Protein AF-A0A975AH53-F1 (afdb_monomer_lite)

Foldseek 3Di:
DDCCVPPVVVVQVVCCVPFAPWDKDFQFDPDVVGDTDDIDIDGDDDPPPPPPVPPDPPPPCPPPPVPPPPPPDDPDDDPPCPDPVNVVCVVVVVVVVPD

Secondary structure (DSSP, 8-state):
--HIIIIIHHHHHHHTTTSTT-EEEEEE-SSTT--EEEEEEE-PPP-GGG--TTS-----GGG-TTSTTS-----PPPTTTTSTTHHHHHHTT-TTS--

pLDDT: mean 71.7, std 20.12, range [36.47, 95.69]

Radius of gyration: 21.27 Å; chains: 1; bounding box: 32×32×68 Å

Sequence (99 aa):
MKIGAKILNPCIKELKQYFENLTCYKIKARKRGQPIVAYEFSFDKENTNNTSSAQYEQPNNDILEEQISLNEVQNQEPKYKDTKFWGLLDRLNISERCI

Structure (mmCIF, N/CA/C/O backbone):
data_AF-A0A975AH53-F1
#
_entry.id   AF-A0A975AH53-F1
#
loop_
_atom_site.group_PDB
_atom_site.id
_atom_site.type_symbol
_atom_site.label_atom_id
_atom_site.label_alt_id
_atom_site.label_comp_id
_atom_site.label_asym_id
_atom_site.label_entity_id
_atom_site.label_seq_id
_atom_site.pdbx_PDB_ins_code
_atom_site.Cartn_x
_atom_site.Cartn_y
_atom_site.Cartn_z
_atom_site.occupancy
_atom_site.B_iso_or_equiv
_atom_site.auth_seq_id
_atom_site.auth_comp_id
_atom_site.auth_asym_id
_atom_site.auth_atom_id
_atom_site.pdbx_PDB_model_num
ATOM 1 N N . MET A 1 1 ? -0.343 -13.363 -9.489 1.00 58.59 1 MET A N 1
ATOM 2 C CA . MET A 1 1 ? -0.943 -12.891 -8.216 1.00 58.59 1 MET A CA 1
ATOM 3 C C . MET A 1 1 ? -0.516 -11.445 -7.966 1.00 58.59 1 MET A C 1
ATOM 5 O O . MET A 1 1 ? 0.665 -11.167 -8.103 1.00 58.59 1 MET A O 1
ATOM 9 N N . LYS A 1 2 ? -1.434 -10.511 -7.664 1.00 84.62 2 LYS A N 1
ATOM 10 C CA . LYS A 1 2 ? -1.094 -9.092 -7.417 1.00 84.62 2 LYS A CA 1
ATOM 11 C C . LYS A 1 2 ? -0.980 -8.832 -5.907 1.00 84.62 2 LYS A C 1
ATOM 13 O O . LYS A 1 2 ? -2.007 -8.702 -5.247 1.00 84.62 2 LYS A O 1
ATOM 18 N N . ILE A 1 3 ? 0.247 -8.736 -5.387 1.00 89.75 3 ILE A N 1
ATOM 19 C CA . ILE A 1 3 ? 0.542 -8.513 -3.955 1.00 89.75 3 ILE A CA 1
ATOM 20 C C . ILE A 1 3 ? -0.190 -7.282 -3.391 1.00 89.75 3 ILE A C 1
ATOM 22 O O . ILE A 1 3 ? -0.760 -7.333 -2.308 1.00 89.75 3 ILE A O 1
ATOM 26 N N . GLY A 1 4 ? -0.276 -6.205 -4.180 1.00 89.12 4 GLY A N 1
ATOM 27 C CA . GLY A 1 4 ? -0.922 -4.965 -3.753 1.00 89.12 4 GLY A CA 1
ATOM 28 C C . GLY A 1 4 ? -2.409 -5.116 -3.448 1.00 89.12 4 GLY A C 1
ATOM 29 O O . GLY A 1 4 ? -2.876 -4.628 -2.431 1.00 89.12 4 GLY A O 1
ATOM 30 N N . ALA A 1 5 ? -3.143 -5.840 -4.292 1.00 90.88 5 ALA A N 1
ATOM 31 C CA . ALA A 1 5 ? -4.587 -5.980 -4.124 1.00 90.88 5 ALA A CA 1
ATOM 32 C C . ALA A 1 5 ? -4.960 -6.931 -2.979 1.00 90.88 5 ALA A C 1
ATOM 34 O O . ALA A 1 5 ? -5.970 -6.716 -2.321 1.00 90.88 5 ALA A O 1
ATOM 35 N N . LYS A 1 6 ? -4.163 -7.987 -2.767 1.00 93.69 6 LYS A N 1
ATOM 36 C CA . LYS A 1 6 ? -4.488 -9.056 -1.812 1.00 93.69 6 LYS A CA 1
ATOM 37 C C . LYS A 1 6 ? -3.877 -8.875 -0.427 1.00 93.69 6 LYS A C 1
ATOM 39 O O . LYS A 1 6 ? -4.421 -9.425 0.515 1.00 93.69 6 LYS A O 1
ATOM 44 N N . ILE A 1 7 ? -2.752 -8.169 -0.322 1.00 93.75 7 ILE A N 1
ATOM 45 C CA . ILE A 1 7 ? -2.005 -8.046 0.936 1.00 93.75 7 ILE A CA 1
ATOM 46 C C . ILE A 1 7 ? -1.934 -6.585 1.359 1.00 93.75 7 ILE A C 1
ATOM 48 O O . ILE A 1 7 ? -2.445 -6.227 2.409 1.00 93.75 7 ILE A O 1
ATOM 52 N N . LEU A 1 8 ? -1.378 -5.710 0.517 1.00 94.06 8 LEU A N 1
ATOM 53 C CA . LEU A 1 8 ? -1.137 -4.325 0.938 1.00 94.06 8 LEU A CA 1
ATOM 54 C C . LEU A 1 8 ? -2.433 -3.557 1.202 1.00 94.06 8 LEU A C 1
ATOM 56 O O . LEU A 1 8 ? -2.534 -2.877 2.213 1.00 94.06 8 LEU A O 1
ATOM 60 N N . ASN A 1 9 ? -3.436 -3.686 0.332 1.00 93.88 9 ASN A N 1
ATOM 61 C CA . ASN A 1 9 ? -4.709 -2.987 0.500 1.00 93.88 9 ASN A CA 1
ATOM 62 C C . ASN A 1 9 ? -5.437 -3.331 1.815 1.00 93.88 9 ASN A C 1
ATOM 64 O O . ASN A 1 9 ? -5.795 -2.390 2.526 1.00 93.88 9 ASN A O 1
ATOM 68 N N . PRO A 1 10 ? -5.681 -4.615 2.162 1.00 95.69 10 PRO A N 1
ATOM 69 C CA . PRO A 1 10 ? -6.319 -4.939 3.436 1.00 95.69 10 PRO A CA 1
ATOM 70 C C . PRO A 1 10 ? -5.450 -4.534 4.633 1.00 95.69 10 PRO A C 1
ATOM 72 O O . PRO A 1 10 ? -5.970 -3.883 5.533 1.00 95.69 10 PRO A O 1
ATOM 75 N N . CYS A 1 11 ? -4.133 -4.782 4.600 1.00 95.06 11 CYS A N 1
ATOM 76 C CA . CYS A 1 11 ? -3.243 -4.381 5.694 1.00 95.06 11 CYS A CA 1
ATOM 77 C C . CYS A 1 11 ? -3.263 -2.865 5.930 1.00 95.06 11 CYS A C 1
ATOM 79 O O . CYS A 1 11 ? -3.436 -2.425 7.056 1.00 95.06 11 CYS A O 1
ATOM 81 N N . ILE A 1 12 ? -3.152 -2.039 4.883 1.00 94.75 12 ILE A N 1
ATOM 82 C CA . ILE A 1 12 ? -3.199 -0.575 5.038 1.00 94.75 12 ILE A CA 1
ATOM 83 C C . ILE A 1 12 ? -4.554 -0.138 5.600 1.00 94.75 12 ILE A C 1
ATOM 85 O O . ILE A 1 12 ? -4.607 0.765 6.429 1.00 94.75 12 ILE A O 1
ATOM 89 N N . LYS A 1 13 ? -5.656 -0.771 5.176 1.00 94.56 13 LYS A N 1
ATOM 90 C CA . LYS A 1 13 ? -6.991 -0.453 5.697 1.00 94.56 13 LYS A CA 1
ATOM 91 C C . LYS A 1 13 ? -7.086 -0.718 7.201 1.00 94.56 13 LYS A C 1
ATOM 93 O O . LYS A 1 13 ? -7.638 0.115 7.909 1.00 94.56 13 LYS A O 1
ATOM 98 N N . GLU A 1 14 ? -6.556 -1.842 7.666 1.00 95.31 14 GLU A N 1
ATOM 99 C CA . GLU A 1 14 ? -6.546 -2.201 9.088 1.00 95.31 14 GLU A CA 1
ATOM 100 C C . GLU A 1 14 ? -5.582 -1.328 9.897 1.00 95.31 14 GLU A C 1
ATOM 102 O O . GLU A 1 14 ? -5.902 -0.932 11.011 1.00 95.31 14 GLU A O 1
ATOM 107 N N . LEU A 1 15 ? -4.426 -0.977 9.334 1.00 93.75 15 LEU A N 1
ATOM 108 C CA . LEU A 1 15 ? -3.394 -0.206 10.027 1.00 93.75 15 LEU A CA 1
ATOM 109 C C . LEU A 1 15 ? -3.706 1.295 10.114 1.00 93.75 15 LEU A C 1
ATOM 111 O O . LEU A 1 15 ? -3.225 1.963 11.024 1.00 93.75 15 LEU A O 1
ATOM 115 N N . LYS A 1 16 ? -4.556 1.826 9.228 1.00 92.38 16 LYS A N 1
ATOM 116 C CA . LYS A 1 16 ? -4.995 3.233 9.262 1.00 92.38 16 LYS A CA 1
ATOM 117 C C . LYS A 1 16 ? -5.680 3.654 10.565 1.00 92.38 16 LYS A C 1
ATOM 119 O O . LYS A 1 16 ? -5.765 4.846 10.818 1.00 92.38 16 LYS A O 1
ATOM 124 N N . GLN A 1 17 ? -6.186 2.710 11.361 1.00 92.00 17 GLN A N 1
ATOM 125 C CA . GLN A 1 17 ? -6.767 3.026 12.670 1.00 92.00 17 GLN A CA 1
ATOM 126 C C . GLN A 1 17 ? -5.704 3.375 13.728 1.00 92.00 17 GLN A C 1
ATOM 128 O O . GLN A 1 17 ? -6.032 4.007 14.722 1.00 92.00 17 GLN A O 1
ATOM 133 N N . TYR A 1 18 ? -4.456 2.944 13.521 1.00 91.38 18 TYR A N 1
ATOM 134 C CA . TYR A 1 18 ? -3.352 3.120 14.468 1.00 91.38 18 TYR A CA 1
ATOM 135 C C . TYR A 1 18 ? -2.353 4.177 14.002 1.00 91.38 18 TYR A C 1
ATOM 137 O O . TYR A 1 18 ? -1.788 4.899 14.813 1.00 91.38 18 TYR A O 1
ATOM 145 N N . PHE A 1 19 ? -2.132 4.264 12.691 1.00 92.06 19 PHE A N 1
ATOM 146 C CA . PHE A 1 19 ? -1.136 5.148 12.103 1.00 92.06 19 PHE A CA 1
ATOM 147 C C . PHE A 1 19 ? -1.823 6.296 11.370 1.00 92.06 19 PHE A C 1
ATOM 149 O O . PHE A 1 19 ? -2.420 6.103 10.302 1.00 92.06 19 PHE A O 1
ATOM 156 N N . GLU A 1 20 ? -1.722 7.495 11.942 1.00 91.31 20 GLU A N 1
ATOM 157 C CA . GLU A 1 20 ? -2.213 8.709 11.303 1.00 91.31 20 GLU A CA 1
ATOM 158 C C . GLU A 1 20 ? -1.436 8.971 10.004 1.00 91.31 20 GLU A C 1
ATOM 160 O O . GLU A 1 20 ? -0.226 8.752 9.910 1.00 91.31 20 GLU A O 1
ATOM 165 N N . ASN A 1 21 ? -2.169 9.365 8.961 1.00 92.50 21 ASN A N 1
ATOM 166 C CA . ASN A 1 21 ? -1.624 9.638 7.630 1.00 92.50 21 ASN A CA 1
ATOM 167 C C . ASN A 1 21 ? -0.781 8.496 7.021 1.00 92.50 21 ASN A C 1
ATOM 169 O O . ASN A 1 21 ? 0.090 8.732 6.185 1.00 92.50 21 ASN A O 1
ATOM 173 N N . LEU A 1 22 ? -1.095 7.234 7.355 1.00 94.62 22 LEU A N 1
ATOM 174 C CA . LEU A 1 22 ? -0.433 6.064 6.773 1.00 94.62 22 LEU A CA 1
ATOM 175 C C . LEU A 1 22 ? -0.586 5.995 5.243 1.00 94.62 22 LEU A C 1
ATOM 177 O O . LEU A 1 22 ? -1.685 5.809 4.697 1.00 94.62 22 LEU A O 1
ATOM 181 N N . THR A 1 23 ? 0.551 6.041 4.554 1.00 93.12 23 THR A N 1
ATOM 182 C CA . THR A 1 23 ? 0.690 5.922 3.100 1.00 93.12 23 THR A CA 1
ATOM 183 C C . THR A 1 23 ? 1.685 4.826 2.717 1.00 93.12 23 THR A C 1
ATOM 185 O O . THR A 1 23 ? 2.556 4.440 3.493 1.00 93.12 23 THR A O 1
ATOM 188 N N . CYS A 1 24 ? 1.532 4.282 1.504 1.00 93.88 24 CYS A N 1
ATOM 189 C CA . CYS A 1 24 ? 2.410 3.248 0.957 1.00 93.88 24 CYS A CA 1
ATOM 190 C C . CYS A 1 24 ? 2.803 3.594 -0.483 1.00 93.88 24 CYS A C 1
ATOM 192 O O . CYS A 1 24 ? 1.957 3.621 -1.386 1.00 93.88 24 CYS A O 1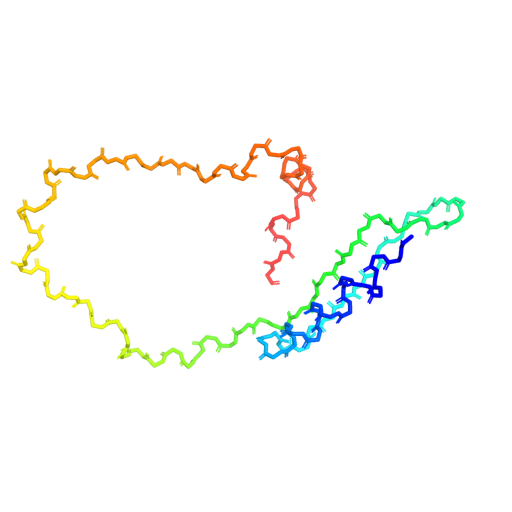
ATOM 194 N N . TYR A 1 25 ? 4.094 3.817 -0.705 1.00 94.56 25 TYR A N 1
ATOM 195 C CA . TYR A 1 25 ? 4.683 4.138 -1.997 1.00 94.56 25 TYR A CA 1
ATOM 196 C C . TYR A 1 25 ? 5.334 2.912 -2.632 1.00 94.56 25 TYR A C 1
ATOM 198 O O . TYR A 1 25 ? 5.853 2.023 -1.962 1.00 94.56 25 TYR A O 1
ATOM 206 N N . LYS A 1 26 ? 5.296 2.852 -3.966 1.00 94.12 26 LYS A N 1
ATOM 207 C CA . LYS A 1 26 ? 5.893 1.762 -4.748 1.00 94.12 26 LYS A CA 1
ATOM 208 C C . LYS A 1 26 ? 7.217 2.224 -5.323 1.00 94.12 26 LYS A C 1
ATOM 210 O O . LYS A 1 26 ? 7.227 3.055 -6.232 1.00 94.12 26 LYS A O 1
ATOM 215 N N . ILE A 1 27 ? 8.307 1.615 -4.882 1.00 94.00 27 ILE A N 1
ATOM 216 C CA . ILE A 1 27 ? 9.632 1.875 -5.433 1.00 94.00 27 ILE A CA 1
ATOM 217 C C . ILE A 1 27 ? 9.847 0.948 -6.629 1.00 94.00 27 ILE A C 1
ATOM 219 O O . ILE A 1 27 ? 9.774 -0.279 -6.513 1.00 94.00 27 ILE A O 1
ATOM 223 N N . LYS A 1 28 ? 10.102 1.536 -7.800 1.00 95.06 28 LYS A N 1
ATOM 224 C CA . LYS A 1 28 ? 10.335 0.809 -9.056 1.00 95.06 28 LYS A CA 1
ATOM 225 C C . LYS A 1 28 ? 11.802 0.894 -9.461 1.00 95.06 28 LYS A C 1
ATOM 227 O O . LYS A 1 28 ? 12.416 1.954 -9.367 1.00 95.06 28 LYS A O 1
ATOM 232 N N . ALA A 1 29 ? 12.358 -0.207 -9.960 1.00 94.31 29 ALA A N 1
ATOM 233 C CA . ALA A 1 29 ? 13.685 -0.188 -10.567 1.00 94.31 29 ALA A CA 1
ATOM 234 C C . ALA A 1 29 ? 13.641 0.466 -11.948 1.00 94.31 29 ALA A C 1
ATOM 236 O O . ALA A 1 29 ? 12.759 0.165 -12.752 1.00 94.31 29 ALA A O 1
ATOM 237 N N . ARG A 1 30 ? 14.686 1.233 -12.277 1.00 93.75 30 ARG A N 1
ATOM 238 C CA . ARG A 1 30 ? 14.932 1.781 -13.621 1.00 93.75 30 ARG A CA 1
ATOM 239 C C . ARG A 1 30 ? 15.396 0.691 -14.599 1.00 93.75 30 ARG A C 1
ATOM 241 O O . ARG A 1 30 ? 16.530 0.689 -15.063 1.00 93.75 30 ARG A O 1
ATOM 248 N N . LYS A 1 31 ? 14.523 -0.276 -14.873 1.00 95.31 31 LYS A N 1
ATOM 249 C CA . LYS A 1 31 ? 14.733 -1.386 -15.814 1.00 95.31 31 LYS A CA 1
ATOM 250 C C . LYS A 1 31 ? 13.537 -1.493 -16.760 1.00 95.31 31 LYS A C 1
ATOM 252 O O . LYS A 1 31 ? 12.464 -0.951 -16.482 1.00 95.31 31 LYS A O 1
ATOM 257 N N . ARG A 1 32 ? 13.702 -2.197 -17.884 1.00 94.00 32 ARG A N 1
ATOM 258 C CA . ARG A 1 32 ? 12.601 -2.462 -18.826 1.00 94.00 32 ARG A CA 1
ATOM 259 C C . ARG A 1 32 ? 11.439 -3.137 -18.086 1.00 94.00 32 ARG A C 1
ATOM 261 O O . ARG A 1 32 ? 11.652 -4.093 -17.349 1.00 94.00 32 ARG A O 1
ATOM 268 N N . GLY A 1 33 ? 10.227 -2.609 -18.257 1.00 93.50 33 GLY A N 1
ATOM 269 C CA . GLY A 1 33 ? 9.034 -3.068 -17.533 1.00 93.50 33 GLY A CA 1
ATOM 270 C C . GLY A 1 33 ? 8.878 -2.516 -16.108 1.00 93.50 33 GLY A C 1
ATOM 271 O O . GLY A 1 33 ? 7.867 -2.808 -15.480 1.00 93.50 33 GLY A O 1
ATOM 272 N N . GLN A 1 34 ? 9.831 -1.707 -15.617 1.00 94.94 34 GLN A N 1
ATOM 273 C CA . GLN A 1 34 ? 9.787 -0.989 -14.331 1.00 94.94 34 GLN A CA 1
ATOM 274 C C . GLN A 1 34 ? 9.281 -1.863 -13.168 1.00 94.94 34 GLN A C 1
ATOM 276 O O . GLN A 1 34 ? 8.244 -1.556 -12.564 1.00 94.94 34 GLN A O 1
ATOM 281 N N . PRO A 1 35 ? 9.970 -2.983 -12.871 1.00 94.81 35 PRO A N 1
ATOM 282 C CA . PRO A 1 35 ? 9.523 -3.894 -11.831 1.00 94.81 35 PRO A CA 1
ATOM 283 C C . PRO A 1 35 ? 9.533 -3.193 -10.467 1.00 94.81 35 PRO A C 1
ATOM 285 O O . PRO A 1 35 ? 10.414 -2.380 -10.178 1.00 94.81 35 PRO A O 1
ATOM 288 N N . ILE A 1 36 ? 8.545 -3.515 -9.630 1.00 93.25 36 ILE A N 1
ATOM 289 C CA . ILE A 1 36 ? 8.482 -3.041 -8.243 1.00 93.25 36 ILE A CA 1
ATOM 290 C C . ILE A 1 36 ? 9.555 -3.787 -7.451 1.00 93.25 36 ILE A C 1
ATOM 292 O O . ILE A 1 36 ? 9.589 -5.015 -7.476 1.00 93.25 36 ILE A O 1
ATOM 296 N N . VAL A 1 37 ? 10.424 -3.041 -6.774 1.00 94.75 37 VAL A N 1
ATOM 297 C CA . VAL A 1 37 ? 11.524 -3.588 -5.966 1.00 94.75 37 VAL A CA 1
ATOM 298 C C . VAL A 1 37 ? 11.181 -3.554 -4.487 1.00 94.75 37 VAL A C 1
ATOM 300 O O . VAL A 1 37 ? 11.505 -4.491 -3.766 1.00 94.75 37 VAL A O 1
ATOM 303 N N . ALA A 1 38 ? 10.515 -2.490 -4.044 1.00 92.94 38 ALA A N 1
ATOM 304 C CA . ALA A 1 38 ? 10.189 -2.289 -2.644 1.00 92.94 38 ALA A CA 1
ATOM 305 C C . ALA A 1 38 ? 8.897 -1.483 -2.483 1.00 92.94 38 ALA A C 1
ATOM 307 O O . ALA A 1 38 ? 8.398 -0.857 -3.426 1.00 92.94 38 ALA A O 1
ATOM 308 N N . TYR A 1 39 ? 8.381 -1.514 -1.261 1.00 94.62 39 TYR A N 1
ATOM 309 C CA . TYR A 1 39 ? 7.303 -0.663 -0.792 1.00 94.62 39 TYR A CA 1
ATOM 310 C C . TYR A 1 39 ? 7.827 0.157 0.378 1.00 94.62 39 TYR A C 1
ATOM 312 O O . TYR A 1 39 ? 8.489 -0.390 1.255 1.00 94.62 39 TYR A O 1
ATOM 320 N N . GLU A 1 40 ? 7.540 1.448 0.365 1.00 94.19 40 GLU A N 1
ATOM 321 C CA . GLU A 1 40 ? 7.937 2.386 1.410 1.00 94.19 40 GLU A CA 1
ATOM 322 C C . GLU A 1 40 ? 6.684 2.868 2.126 1.00 94.19 40 GLU A C 1
ATOM 324 O O . GLU A 1 40 ? 5.707 3.246 1.477 1.00 94.19 40 GLU A O 1
ATOM 329 N N . PHE A 1 41 ? 6.696 2.806 3.452 1.00 95.50 41 PHE A N 1
ATOM 330 C CA . PHE A 1 41 ? 5.588 3.245 4.286 1.00 95.50 41 PHE A CA 1
ATOM 331 C C . PHE A 1 41 ? 5.968 4.548 4.975 1.00 95.50 41 PHE A C 1
ATOM 333 O O . PHE A 1 41 ? 7.094 4.693 5.441 1.00 95.50 41 PHE A O 1
ATOM 340 N N . SER A 1 42 ? 5.021 5.475 5.036 1.00 95.00 42 SER A N 1
ATOM 341 C CA . SER A 1 42 ? 5.173 6.756 5.722 1.00 95.00 42 SER A CA 1
ATOM 342 C C . SER A 1 42 ? 3.913 7.015 6.536 1.00 95.00 42 SER A C 1
ATOM 344 O O . SER A 1 42 ? 2.808 6.764 6.050 1.00 95.00 42 SER A O 1
ATOM 346 N N . PHE A 1 43 ? 4.091 7.437 7.781 1.00 95.44 43 PHE A N 1
ATOM 347 C CA . PHE A 1 43 ? 3.035 7.759 8.733 1.00 95.44 43 PHE A CA 1
ATOM 348 C C . PHE A 1 43 ? 3.567 8.793 9.724 1.00 95.44 43 PHE A C 1
ATOM 350 O O . PHE A 1 43 ? 4.783 8.893 9.916 1.00 95.44 43 PHE A O 1
ATOM 357 N N . ASP A 1 44 ? 2.663 9.544 10.340 1.00 90.94 44 ASP A N 1
ATOM 358 C CA . ASP A 1 44 ? 3.045 10.546 11.326 1.00 90.94 44 ASP A CA 1
ATOM 359 C C . ASP A 1 44 ? 3.444 9.876 12.639 1.00 90.94 44 ASP A C 1
ATOM 361 O O . ASP A 1 44 ? 2.875 8.860 13.053 1.00 90.94 44 ASP A O 1
ATOM 365 N N . LYS A 1 45 ? 4.458 10.443 13.296 1.00 87.00 45 LYS A N 1
ATOM 366 C CA . LYS A 1 45 ? 4.915 9.953 14.593 1.00 87.00 45 LYS A CA 1
ATOM 367 C C . LYS A 1 45 ? 3.773 10.063 15.599 1.00 87.00 45 LYS A C 1
ATOM 369 O O . LYS A 1 45 ? 3.159 11.118 15.739 1.00 87.00 45 LYS A O 1
ATOM 374 N N . GLU A 1 46 ? 3.538 8.985 16.335 1.00 83.50 46 GLU A N 1
ATOM 375 C CA . GLU A 1 46 ? 2.543 8.970 17.398 1.00 83.50 46 GLU A CA 1
ATOM 376 C C . GLU A 1 46 ? 2.857 10.055 18.440 1.00 83.50 46 GLU A C 1
ATOM 378 O O . GLU A 1 46 ? 3.980 10.159 18.947 1.00 83.50 46 GLU A O 1
ATOM 383 N N . ASN A 1 47 ? 1.861 10.881 18.761 1.00 72.38 47 ASN A N 1
ATOM 384 C CA . ASN A 1 47 ? 2.003 11.908 19.781 1.00 72.38 47 ASN A CA 1
ATOM 385 C C . ASN A 1 47 ? 1.883 11.254 21.167 1.00 72.38 47 ASN A C 1
ATOM 387 O O . ASN A 1 47 ? 0.789 11.110 21.707 1.00 72.38 47 ASN A O 1
ATOM 391 N N . THR A 1 48 ? 3.014 10.865 21.757 1.00 64.94 48 THR A N 1
ATOM 392 C CA . THR A 1 48 ? 3.108 10.181 23.067 1.00 64.94 48 THR A CA 1
ATOM 393 C C . THR A 1 48 ? 2.618 11.029 24.260 1.00 64.94 48 THR A C 1
ATOM 395 O O . THR A 1 48 ? 2.658 10.588 25.405 1.00 64.94 48 THR A O 1
ATOM 398 N N . ASN A 1 49 ? 2.118 12.248 24.036 1.00 58.94 49 ASN A N 1
ATOM 399 C CA . ASN A 1 49 ? 1.769 13.200 25.097 1.00 58.94 49 ASN A CA 1
ATOM 400 C C . ASN A 1 49 ? 0.556 12.798 25.961 1.00 58.94 49 ASN A C 1
ATOM 402 O O . ASN A 1 49 ? 0.272 13.480 26.940 1.00 58.94 49 ASN A O 1
ATOM 406 N N . ASN A 1 50 ? -0.132 11.697 25.639 1.00 52.59 50 ASN A N 1
ATOM 407 C CA . ASN A 1 50 ? -1.273 11.182 26.402 1.00 52.59 50 ASN A CA 1
ATOM 408 C C . ASN A 1 50 ? -1.023 9.797 27.014 1.00 52.59 50 ASN A C 1
ATOM 410 O O . ASN A 1 50 ? -1.982 9.081 27.314 1.00 52.59 50 ASN A O 1
ATOM 414 N N . THR A 1 51 ? 0.233 9.411 27.261 1.00 52.44 51 THR A N 1
ATOM 415 C CA . THR A 1 51 ? 0.478 8.361 28.255 1.00 52.44 51 THR A CA 1
ATOM 416 C C . THR A 1 51 ? 0.091 8.947 29.606 1.00 52.44 51 THR A C 1
ATOM 418 O O . THR A 1 51 ? 0.886 9.615 30.265 1.00 52.44 51 THR A O 1
ATOM 421 N N . SER A 1 52 ? -1.167 8.751 29.999 1.00 49.03 52 SER A N 1
ATOM 422 C CA . SER A 1 52 ? -1.601 8.953 31.374 1.00 49.03 52 SER A CA 1
ATOM 423 C C . SER A 1 52 ? -0.639 8.132 32.221 1.00 49.03 52 SER A C 1
ATOM 425 O O . SER A 1 52 ? -0.601 6.906 32.139 1.00 49.03 52 SER A O 1
ATOM 427 N N . SER A 1 53 ? 0.209 8.823 32.972 1.00 54.62 53 SER A N 1
ATOM 428 C CA . SER A 1 53 ? 1.290 8.296 33.804 1.00 54.62 53 SER A CA 1
ATOM 429 C C . SER A 1 53 ? 0.765 7.523 35.024 1.00 54.62 53 SER A C 1
ATOM 431 O O . SER A 1 53 ? 1.295 7.654 36.120 1.00 54.62 53 SER A O 1
ATOM 433 N N . ALA A 1 54 ? -0.322 6.771 34.853 1.00 55.69 54 ALA A N 1
ATOM 434 C CA . ALA A 1 54 ? -1.090 6.111 35.899 1.00 55.69 54 ALA A CA 1
ATOM 435 C C . ALA A 1 54 ? -1.447 4.654 35.543 1.00 55.69 54 ALA A C 1
ATOM 437 O O . ALA A 1 54 ? -2.390 4.107 36.101 1.00 55.69 54 ALA A O 1
ATOM 438 N N . GLN A 1 55 ? -0.739 4.018 34.600 1.00 54.25 55 GLN A N 1
ATOM 439 C CA . GLN A 1 55 ? -0.992 2.611 34.230 1.00 54.25 55 GLN A CA 1
ATOM 440 C C . GLN A 1 55 ? 0.192 1.663 34.415 1.00 54.25 55 GLN A C 1
ATOM 442 O O . GLN A 1 55 ? 0.071 0.476 34.134 1.00 54.25 55 GLN A O 1
ATOM 447 N N . TYR A 1 56 ? 1.290 2.144 34.991 1.00 52.12 56 TYR A N 1
ATOM 448 C CA . TYR A 1 56 ? 2.308 1.271 35.562 1.00 52.12 56 TYR A CA 1
ATOM 449 C C . TYR A 1 56 ? 2.572 1.724 36.992 1.00 52.12 56 TYR A C 1
ATOM 451 O O . TYR A 1 56 ? 3.564 2.395 37.270 1.00 52.12 56 TYR A O 1
ATOM 459 N N . GLU A 1 57 ? 1.667 1.375 37.909 1.00 56.72 57 GLU A N 1
ATOM 460 C CA . GLU A 1 57 ? 2.105 1.174 39.287 1.00 56.72 57 GLU A CA 1
ATOM 461 C C . GLU A 1 57 ? 3.127 0.039 39.224 1.00 56.72 57 GLU A C 1
ATOM 463 O O . GLU A 1 57 ? 2.784 -1.114 38.955 1.00 56.72 57 GLU A O 1
ATOM 468 N N . GLN A 1 58 ? 4.410 0.379 39.352 1.00 58.31 58 GLN A N 1
ATOM 469 C CA . GLN A 1 58 ? 5.420 -0.638 39.593 1.00 58.31 58 GLN A CA 1
ATOM 470 C C . GLN A 1 58 ? 4.989 -1.368 40.872 1.00 58.31 58 GLN A C 1
ATOM 472 O O . GLN A 1 58 ? 4.720 -0.690 41.867 1.00 58.31 58 GLN A O 1
ATOM 477 N N . PRO A 1 59 ? 4.864 -2.707 40.875 1.00 50.31 59 PRO A N 1
ATOM 478 C CA . PRO A 1 59 ? 4.635 -3.411 42.125 1.00 50.31 59 PRO A CA 1
ATOM 479 C C . PRO A 1 59 ? 5.772 -3.027 43.076 1.00 50.31 59 PRO A C 1
ATOM 481 O O . PRO A 1 59 ? 6.937 -3.082 42.684 1.00 50.31 59 PRO A O 1
ATOM 484 N N . ASN A 1 60 ? 5.425 -2.573 44.285 1.00 49.28 60 ASN A N 1
ATOM 485 C CA . ASN A 1 60 ? 6.390 -2.205 45.320 1.00 49.28 60 ASN A CA 1
ATOM 486 C C . ASN A 1 60 ? 7.486 -3.279 45.400 1.00 49.28 60 ASN A C 1
ATOM 488 O O . ASN A 1 60 ? 7.188 -4.466 45.544 1.00 49.28 60 ASN A O 1
ATOM 492 N N . ASN A 1 61 ? 8.746 -2.853 45.284 1.00 49.53 61 ASN A N 1
ATOM 493 C CA . ASN A 1 61 ? 9.927 -3.717 45.173 1.00 49.53 61 ASN A CA 1
ATOM 494 C C . ASN A 1 61 ? 10.220 -4.565 46.425 1.00 49.53 61 ASN A C 1
ATOM 496 O O . ASN A 1 61 ? 11.195 -5.309 46.439 1.00 49.53 61 ASN A O 1
ATOM 500 N N . ASP A 1 62 ? 9.371 -4.528 47.448 1.00 51.78 62 ASP A N 1
ATOM 501 C CA . ASP A 1 62 ? 9.632 -5.174 48.735 1.00 51.78 62 ASP A CA 1
ATOM 502 C C . ASP A 1 62 ? 9.448 -6.707 48.709 1.00 51.78 62 ASP A C 1
ATOM 504 O O . ASP A 1 62 ? 9.707 -7.372 49.706 1.00 51.78 62 ASP A O 1
ATOM 508 N N . ILE A 1 63 ? 9.021 -7.297 47.580 1.00 50.31 63 ILE A N 1
ATOM 509 C CA . ILE A 1 63 ? 8.833 -8.760 47.433 1.00 50.31 63 ILE A CA 1
ATOM 510 C C . ILE A 1 63 ? 9.851 -9.393 46.452 1.00 50.31 63 ILE A C 1
ATOM 512 O O . ILE A 1 63 ? 9.886 -10.611 46.287 1.00 50.31 63 ILE A O 1
ATOM 516 N N . LEU A 1 64 ? 10.727 -8.614 45.804 1.00 51.22 64 LEU A N 1
ATOM 517 C CA . LEU A 1 64 ? 11.573 -9.130 44.712 1.00 51.22 64 LEU A CA 1
ATOM 518 C C . LEU A 1 64 ? 12.995 -9.559 45.105 1.00 51.22 64 LEU A C 1
ATOM 520 O O . LEU A 1 64 ? 13.7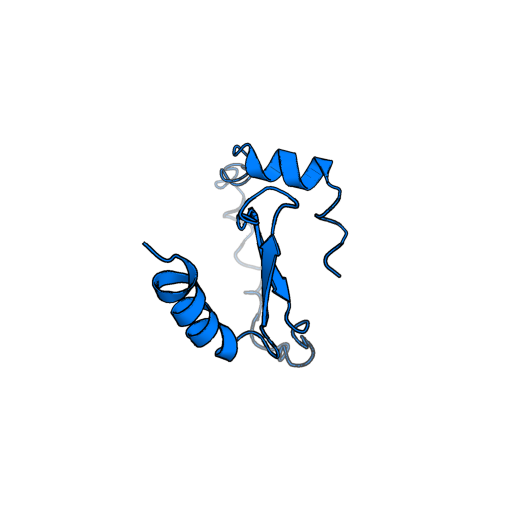06 -10.070 44.244 1.00 51.22 64 LEU A O 1
ATOM 524 N N . GLU A 1 65 ? 13.424 -9.430 46.362 1.00 52.00 65 GLU A N 1
ATOM 525 C CA . GLU A 1 65 ? 14.804 -9.807 46.723 1.00 52.00 65 GLU A CA 1
ATOM 526 C C . GLU A 1 65 ? 15.045 -11.326 46.794 1.00 52.00 65 GLU A C 1
ATOM 528 O O . GLU A 1 65 ? 16.181 -11.770 46.649 1.00 52.00 65 GLU A O 1
ATOM 533 N N . GLU A 1 66 ? 14.003 -12.156 46.914 1.00 52.84 66 GLU A N 1
ATOM 534 C CA . GLU A 1 66 ? 14.189 -13.609 47.070 1.00 52.84 66 GLU A CA 1
ATOM 535 C C . GLU A 1 66 ? 14.124 -14.401 45.745 1.00 52.84 66 GLU A C 1
ATOM 537 O O . GLU A 1 66 ? 14.506 -15.568 45.695 1.00 52.84 66 GL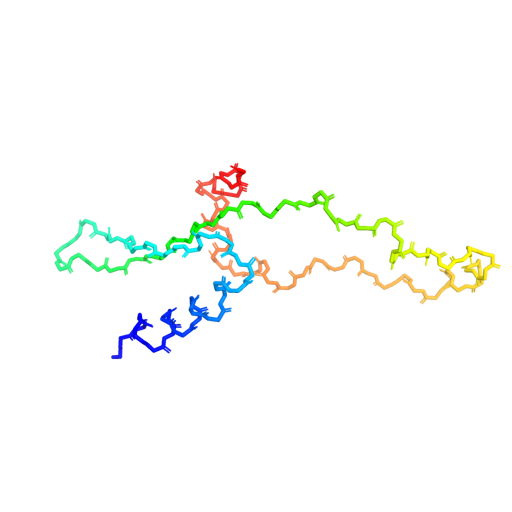U A O 1
ATOM 542 N N . GLN A 1 67 ? 13.716 -13.778 44.630 1.00 47.34 67 GLN A N 1
ATOM 543 C CA . GLN A 1 67 ? 13.587 -14.457 43.323 1.00 47.34 67 GLN A CA 1
ATOM 544 C C . GLN A 1 67 ? 14.700 -14.108 42.317 1.00 47.34 67 GLN A C 1
ATOM 546 O O . GLN A 1 67 ? 14.742 -14.664 41.217 1.00 47.34 67 GLN A O 1
ATOM 551 N N . ILE A 1 68 ? 15.643 -13.232 42.686 1.00 47.16 68 ILE A N 1
ATOM 552 C CA . ILE A 1 68 ? 16.780 -12.839 41.829 1.00 47.16 68 ILE A CA 1
ATOM 553 C C . ILE A 1 68 ? 17.788 -13.997 41.638 1.00 47.16 68 ILE A C 1
ATOM 555 O O . ILE A 1 68 ? 18.561 -13.992 40.686 1.00 47.16 68 ILE A O 1
ATOM 559 N N . SER A 1 69 ? 17.732 -15.055 42.455 1.00 48.75 69 SER A N 1
ATOM 560 C CA . SER A 1 69 ? 18.700 -16.168 42.417 1.00 48.75 69 SER A CA 1
ATOM 561 C C . SER A 1 69 ? 18.417 -17.272 41.371 1.00 48.75 69 SER A C 1
ATOM 563 O O . SER A 1 69 ? 19.214 -18.197 41.237 1.00 48.75 69 SER A O 1
ATOM 565 N N . LEU A 1 70 ? 17.310 -17.228 40.609 1.00 50.59 70 LEU A N 1
ATOM 566 C CA . LEU A 1 70 ? 16.951 -18.337 39.694 1.00 50.59 70 LEU A CA 1
ATOM 567 C C . LEU A 1 70 ? 16.745 -17.985 38.212 1.00 50.59 70 LEU A C 1
ATOM 569 O O . LEU A 1 70 ? 16.575 -18.902 37.413 1.00 50.59 70 LEU A O 1
ATOM 573 N N . ASN A 1 71 ? 16.820 -16.715 37.800 1.00 50.75 71 ASN A N 1
ATOM 574 C CA . ASN A 1 71 ? 16.483 -16.319 36.420 1.00 50.75 71 ASN A CA 1
ATOM 575 C C . ASN A 1 71 ? 17.617 -15.612 35.656 1.00 50.75 71 ASN A C 1
ATOM 577 O O . ASN A 1 71 ? 17.359 -14.779 34.787 1.00 50.75 71 ASN A O 1
ATOM 581 N N . GLU A 1 72 ? 18.874 -16.001 35.889 1.00 54.41 72 GLU A N 1
ATOM 582 C CA . GLU A 1 72 ? 19.957 -15.788 34.916 1.00 54.41 72 GLU A CA 1
ATOM 583 C C . GLU A 1 72 ? 19.768 -16.703 33.690 1.00 54.41 72 GLU A C 1
ATOM 585 O O . GLU A 1 72 ? 20.561 -17.601 33.408 1.00 54.41 72 GLU A O 1
ATOM 590 N N . VAL A 1 73 ? 18.702 -16.483 32.920 1.00 49.44 73 VAL A N 1
ATOM 591 C CA . VAL A 1 73 ? 18.572 -17.051 31.576 1.00 49.44 73 VAL A CA 1
ATOM 592 C C . VAL A 1 73 ? 18.582 -15.909 30.573 1.00 49.44 73 VAL A C 1
ATOM 594 O O . VAL A 1 73 ? 17.561 -15.449 30.086 1.00 49.44 73 VAL A O 1
ATOM 597 N N . GLN A 1 74 ? 19.816 -15.506 30.270 1.00 44.06 74 GLN A N 1
ATOM 598 C CA . GLN A 1 74 ? 20.281 -15.170 28.929 1.00 44.06 74 GLN A CA 1
ATOM 599 C C . GLN A 1 74 ? 19.550 -14.007 28.234 1.00 44.06 74 GLN A C 1
ATOM 601 O O . GLN A 1 74 ? 18.531 -14.179 27.568 1.00 44.06 74 GLN A O 1
ATOM 606 N N . ASN A 1 75 ? 20.206 -12.845 28.248 1.00 47.91 75 ASN A N 1
ATOM 607 C CA . ASN A 1 75 ? 20.142 -11.861 27.168 1.00 47.91 75 ASN A CA 1
ATOM 608 C C . ASN A 1 75 ? 20.469 -12.545 25.821 1.00 47.91 75 ASN A C 1
ATOM 610 O O . ASN A 1 75 ? 21.616 -12.534 25.379 1.00 47.91 75 ASN A O 1
ATOM 614 N N . GLN A 1 76 ? 19.494 -13.188 25.181 1.00 53.19 76 GLN A N 1
ATOM 615 C CA . GLN A 1 76 ? 19.626 -13.668 23.808 1.00 53.19 76 GLN A CA 1
ATOM 616 C C . GLN A 1 76 ? 19.076 -12.597 22.875 1.00 53.19 76 GLN A C 1
ATOM 618 O O . GLN A 1 76 ? 17.905 -12.223 22.962 1.00 53.19 76 GLN A O 1
ATOM 623 N N . GLU A 1 77 ? 19.934 -12.099 21.980 1.00 55.03 77 GLU A N 1
ATOM 624 C CA . GLU A 1 77 ? 19.489 -11.277 20.861 1.00 55.03 77 GLU A CA 1
ATOM 625 C C . GLU A 1 77 ? 18.339 -11.978 20.124 1.00 55.03 77 GLU A C 1
ATOM 627 O O . GLU A 1 77 ? 18.384 -13.192 19.892 1.00 55.03 77 GLU A O 1
ATOM 632 N N . PRO A 1 78 ? 17.289 -11.244 19.732 1.00 47.47 78 PRO A N 1
ATOM 633 C CA . PRO A 1 78 ? 16.142 -11.870 19.115 1.00 47.47 78 PRO A CA 1
ATOM 634 C C . PRO A 1 78 ? 16.501 -12.405 17.719 1.00 47.47 78 PRO A C 1
ATOM 636 O O . PRO A 1 78 ? 17.078 -11.717 16.874 1.00 47.47 78 PRO A O 1
ATOM 639 N N . LYS A 1 79 ? 16.103 -13.657 17.472 1.00 47.94 79 LYS A N 1
ATOM 640 C CA . LYS A 1 79 ? 16.477 -14.537 16.344 1.00 47.94 79 LYS A CA 1
ATOM 641 C C . LYS A 1 79 ? 16.051 -14.072 14.933 1.00 47.94 79 LYS A C 1
ATOM 643 O O . LYS A 1 79 ? 16.025 -14.864 13.996 1.00 47.94 79 LYS A O 1
ATOM 648 N N . TYR A 1 80 ? 15.650 -12.815 14.752 1.00 52.53 80 TYR A N 1
ATOM 649 C CA . TYR A 1 80 ? 15.271 -12.262 13.444 1.00 52.53 80 TYR A CA 1
ATOM 650 C C . TYR A 1 80 ? 16.425 -11.552 12.722 1.00 52.53 80 TYR A C 1
ATOM 652 O O . TYR A 1 80 ? 16.298 -11.268 11.526 1.00 52.53 80 TYR A O 1
ATOM 660 N N . LYS A 1 81 ? 17.550 -11.301 13.407 1.00 49.69 81 LYS A N 1
ATOM 661 C CA . LYS A 1 81 ? 18.731 -10.620 12.846 1.00 49.69 81 LYS A CA 1
ATOM 662 C C . LYS A 1 81 ? 19.560 -11.479 11.876 1.00 49.69 81 LYS A C 1
ATOM 664 O O . LYS A 1 81 ? 20.307 -10.927 11.078 1.00 49.69 81 LYS A O 1
ATOM 669 N N . ASP A 1 82 ? 19.340 -12.793 11.828 1.00 55.69 82 ASP A N 1
ATOM 670 C CA . ASP A 1 82 ? 20.113 -13.728 10.983 1.00 55.69 82 ASP A CA 1
ATOM 671 C C . ASP A 1 82 ? 19.716 -13.724 9.495 1.00 55.69 82 ASP A C 1
ATOM 673 O O . ASP A 1 82 ? 20.197 -14.526 8.687 1.00 55.69 82 ASP A O 1
ATOM 677 N N . THR A 1 83 ? 18.808 -12.838 9.089 1.00 59.56 83 THR A N 1
ATOM 678 C CA . THR A 1 83 ? 18.375 -12.759 7.694 1.00 59.56 83 THR A CA 1
ATOM 679 C C . THR A 1 83 ? 19.265 -11.804 6.901 1.00 59.56 83 THR A C 1
ATOM 681 O O . THR A 1 83 ? 19.559 -10.688 7.322 1.00 59.56 83 THR A O 1
ATOM 684 N N . LYS A 1 84 ? 19.633 -12.204 5.673 1.00 62.50 84 LYS A N 1
ATOM 685 C CA . LYS A 1 84 ? 20.392 -11.379 4.701 1.00 62.50 84 LYS A CA 1
ATOM 686 C C . LYS A 1 84 ? 19.764 -9.999 4.427 1.00 62.50 84 LYS A C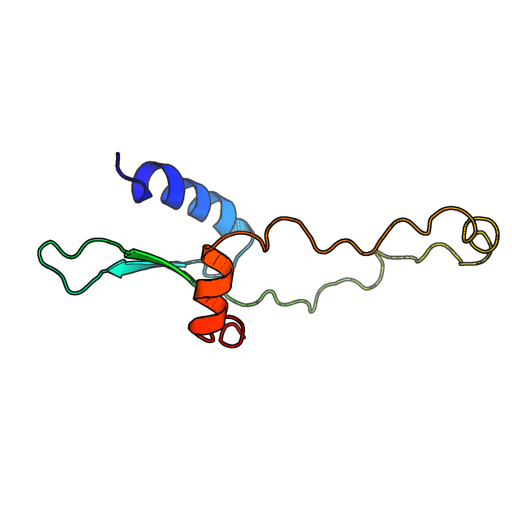 1
ATOM 688 O O . LYS A 1 84 ? 20.402 -9.150 3.813 1.00 62.50 84 LYS A O 1
ATOM 693 N N . PHE A 1 85 ? 18.511 -9.812 4.834 1.00 62.97 85 PHE A N 1
ATOM 694 C CA . PHE A 1 85 ? 17.739 -8.586 4.719 1.00 62.97 85 PHE A CA 1
ATOM 695 C C . PHE A 1 85 ? 18.244 -7.483 5.662 1.00 62.97 85 PHE A C 1
ATOM 697 O O . PHE A 1 85 ? 18.458 -6.364 5.207 1.00 62.97 85 PHE A O 1
ATOM 704 N N . TRP A 1 86 ? 18.518 -7.793 6.934 1.00 55.31 86 TRP A N 1
ATOM 705 C CA . TRP A 1 86 ? 18.978 -6.785 7.902 1.00 55.31 86 TRP A CA 1
ATOM 706 C C . TRP A 1 86 ? 20.374 -6.263 7.567 1.00 55.31 86 TRP A C 1
ATOM 708 O O . TRP A 1 86 ? 20.566 -5.058 7.448 1.00 55.31 86 TRP A O 1
ATOM 718 N N . GLY A 1 87 ? 21.299 -7.158 7.207 1.00 63.31 87 GLY A N 1
ATOM 719 C CA . GLY A 1 87 ? 22.634 -6.760 6.747 1.00 63.31 87 GLY A CA 1
ATOM 720 C C . GLY A 1 87 ? 22.663 -6.001 5.408 1.00 63.31 87 GLY A C 1
ATOM 721 O O . GLY A 1 87 ? 23.727 -5.525 5.006 1.00 63.31 87 GLY A O 1
ATOM 722 N N . LEU A 1 88 ? 21.538 -5.905 4.684 1.00 63.09 88 LEU A N 1
ATOM 723 C CA . LEU A 1 88 ? 21.381 -5.012 3.530 1.00 63.09 88 LEU A CA 1
ATOM 724 C C . LEU A 1 88 ? 20.979 -3.601 3.985 1.00 63.09 88 LEU A C 1
ATOM 726 O O . LEU A 1 88 ? 21.492 -2.628 3.441 1.00 63.09 88 LEU A O 1
ATOM 730 N N . LEU A 1 89 ? 20.090 -3.489 4.975 1.00 60.62 89 LEU A N 1
ATOM 731 C CA . LEU A 1 89 ? 19.613 -2.208 5.509 1.00 60.62 89 LEU A CA 1
ATOM 732 C C . LEU A 1 89 ? 20.717 -1.448 6.254 1.00 60.62 89 LEU A C 1
ATOM 734 O O . LEU A 1 89 ? 20.845 -0.237 6.061 1.00 60.62 89 LEU A O 1
ATOM 738 N N . ASP A 1 90 ? 21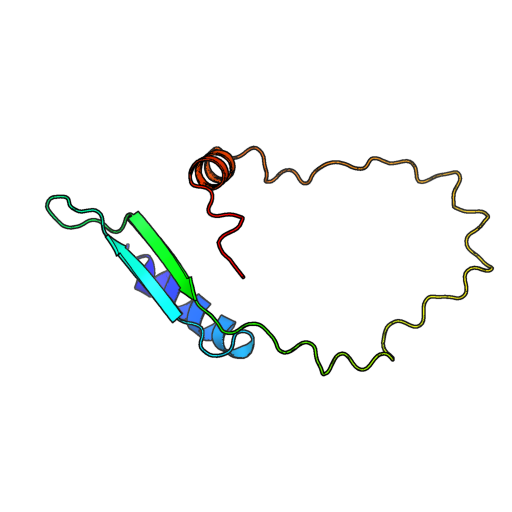.569 -2.165 6.991 1.00 62.69 90 ASP A N 1
ATOM 739 C CA . ASP A 1 90 ? 22.732 -1.587 7.678 1.00 62.69 90 ASP A CA 1
ATOM 740 C C . ASP A 1 90 ? 23.746 -1.009 6.678 1.00 62.69 90 ASP A C 1
ATOM 742 O O . ASP A 1 90 ? 24.244 0.102 6.844 1.00 62.69 90 ASP A O 1
ATOM 746 N N . ARG A 1 91 ? 23.994 -1.714 5.561 1.00 59.38 91 ARG A N 1
ATOM 747 C CA . ARG A 1 91 ? 24.872 -1.225 4.477 1.00 59.38 91 ARG A CA 1
ATOM 748 C C . ARG A 1 91 ? 24.324 0.001 3.760 1.00 59.38 91 ARG A C 1
ATOM 750 O O . ARG A 1 91 ? 25.091 0.744 3.156 1.00 59.38 91 ARG A O 1
ATOM 757 N N . LEU A 1 92 ? 23.007 0.173 3.767 1.00 65.00 92 LEU A N 1
ATOM 758 C CA . LEU A 1 92 ? 22.341 1.304 3.133 1.00 65.00 92 LEU A CA 1
ATOM 759 C C . LEU A 1 92 ? 22.190 2.503 4.086 1.00 65.00 92 LEU A C 1
ATOM 761 O O . LEU A 1 92 ? 21.663 3.529 3.658 1.00 65.00 92 LEU A O 1
ATOM 765 N N . ASN A 1 93 ? 22.660 2.391 5.338 1.00 54.88 93 ASN A N 1
ATOM 766 C CA . ASN A 1 93 ? 22.490 3.377 6.409 1.00 54.88 93 ASN A CA 1
ATOM 767 C C . ASN A 1 93 ? 21.046 3.913 6.502 1.00 54.88 93 ASN A C 1
ATOM 769 O O . ASN A 1 93 ? 20.801 5.120 6.552 1.00 54.88 93 ASN A O 1
ATOM 773 N N . ILE A 1 94 ? 20.073 2.999 6.407 1.00 56.91 94 ILE A N 1
ATOM 774 C CA . ILE A 1 94 ? 18.640 3.334 6.455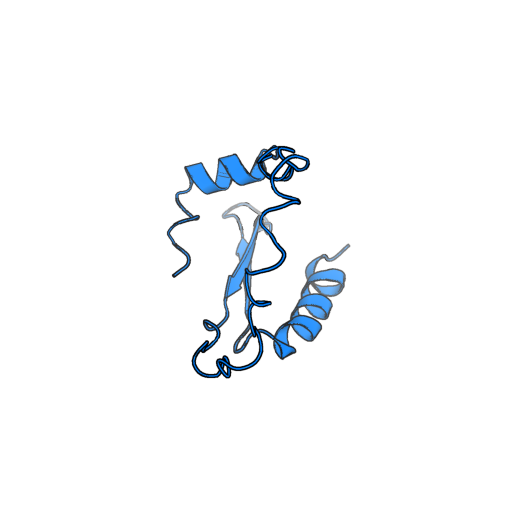 1.00 56.91 94 ILE A CA 1
ATOM 775 C C . ILE A 1 94 ? 18.125 3.312 7.901 1.00 56.91 94 ILE A C 1
ATOM 777 O O . ILE A 1 94 ? 17.154 4.001 8.197 1.00 56.91 94 ILE A O 1
ATOM 781 N N . SER A 1 95 ? 18.786 2.584 8.812 1.00 53.97 95 SER A N 1
ATOM 782 C CA . SER A 1 95 ? 18.384 2.475 10.224 1.00 53.97 95 SER A CA 1
ATOM 783 C C . SER A 1 95 ? 18.363 3.823 10.955 1.00 53.97 95 SER A C 1
ATOM 785 O O . SER A 1 95 ? 17.539 4.011 11.842 1.00 53.97 95 SER A O 1
ATOM 787 N N . GLU A 1 96 ? 19.206 4.775 10.545 1.00 52.03 96 GLU A N 1
ATOM 788 C CA . GLU A 1 96 ? 19.290 6.121 11.132 1.00 52.03 96 GLU A CA 1
ATOM 789 C C . GLU A 1 96 ? 18.436 7.173 10.398 1.00 52.03 96 GLU A C 1
ATOM 791 O O . GLU A 1 96 ? 18.380 8.327 10.817 1.00 52.03 96 GLU A O 1
ATOM 796 N N . ARG A 1 97 ? 17.763 6.811 9.293 1.00 48.12 97 ARG A N 1
ATOM 797 C CA . ARG A 1 97 ? 16.969 7.749 8.467 1.00 48.12 97 ARG A CA 1
ATOM 798 C C . ARG A 1 97 ? 15.476 7.769 8.783 1.00 48.12 97 ARG A C 1
ATOM 800 O O . ARG A 1 97 ? 14.722 8.452 8.094 1.00 48.12 97 ARG A O 1
ATOM 807 N N . CYS A 1 98 ? 15.053 7.045 9.809 1.00 44.31 98 CYS A N 1
ATOM 808 C CA . CYS A 1 98 ? 13.695 7.108 10.330 1.00 44.31 98 CYS A CA 1
ATOM 809 C C . CYS A 1 98 ? 13.707 7.877 11.656 1.00 44.31 98 CYS A C 1
ATOM 811 O O . CYS A 1 98 ? 13.819 7.270 12.719 1.00 44.31 98 CYS A O 1
ATOM 813 N N . ILE A 1 99 ? 13.614 9.207 11.573 1.00 36.47 99 ILE A N 1
ATOM 814 C CA . ILE A 1 99 ? 13.215 10.104 12.669 1.00 36.47 99 ILE A CA 1
ATOM 815 C C . ILE A 1 99 ? 12.238 11.123 12.094 1.00 36.47 99 ILE A C 1
ATOM 817 O O . ILE A 1 99 ? 12.540 11.645 10.996 1.00 36.47 99 ILE A O 1
#